Protein AF-A0A735MZU2-F1 (afdb_monomer_lite)

InterPro domains:
  IPR005661 Na+-transporting methylmalonyl-CoA/oxaloacetate decarboxylase, beta subunit [PF03977] (1-31)
  IPR005661 Na+-transporting methylmalonyl-CoA/oxaloacetate decarboxylase, beta subunit [PTHR35806] (1-33)

pLDDT: mean 95.46, std 5.7, range [68.19, 98.62]

Secondary structure (DSSP, 8-state):
-TT--HHHHHHHHHHHHHHHHHHHHHHHHHHHHH-

Foldseek 3Di:
DVPDPVVVVCVVVVVVVVVVVVVVVVVVCCVVPPD

Structure (mmCIF, N/CA/C/O backbone):
data_AF-A0A735MZU2-F1
#
_entry.id   AF-A0A735MZU2-F1
#
loop_
_atom_site.group_PDB
_atom_site.id
_atom_site.type_symbol
_atom_site.label_atom_id
_atom_site.label_alt_id
_atom_site.label_comp_id
_atom_site.label_asym_id
_atom_site.label_entity_id
_atom_site.label_seq_id
_atom_site.pdbx_PDB_ins_code
_atom_site.Cartn_x
_atom_site.Cartn_y
_atom_site.Cartn_z
_atom_site.occupancy
_atom_site.B_iso_or_equiv
_atom_site.auth_seq_id
_atom_site.auth_comp_id
_atom_site.auth_asym_id
_atom_site.auth_atom_id
_atom_site.pdbx_PDB_model_num
ATOM 1 N N . ASP A 1 1 ? -25.371 -2.282 15.417 1.00 89.38 1 ASP A N 1
ATOM 2 C CA . ASP A 1 1 ? -24.549 -3.213 16.202 1.00 89.38 1 ASP A CA 1
ATOM 3 C C . ASP A 1 1 ? -23.508 -2.401 16.969 1.00 89.38 1 ASP A C 1
ATOM 5 O O . ASP A 1 1 ? -22.584 -1.886 16.348 1.00 89.38 1 ASP A O 1
ATOM 9 N N . PRO A 1 2 ? -23.714 -2.176 18.275 1.00 88.75 2 PRO A N 1
ATOM 10 C CA . PRO A 1 2 ? -22.814 -1.373 19.101 1.00 88.75 2 PRO A CA 1
ATOM 11 C C . PRO A 1 2 ? -21.464 -2.053 19.395 1.00 88.75 2 PRO A C 1
ATOM 13 O O . PRO A 1 2 ? -20.570 -1.390 19.910 1.00 88.75 2 PRO A O 1
ATOM 16 N N . GLN A 1 3 ? -21.289 -3.336 19.058 1.00 93.31 3 GLN A N 1
ATOM 17 C CA . GLN A 1 3 ? -20.019 -4.063 19.178 1.00 93.31 3 GLN A CA 1
ATOM 18 C C . GLN A 1 3 ? -19.326 -4.246 17.817 1.00 93.31 3 GLN A C 1
ATOM 20 O O . GLN A 1 3 ? -18.405 -5.050 17.675 1.00 93.31 3 GLN A O 1
ATOM 25 N N . ASN A 1 4 ? -19.752 -3.500 16.796 1.00 92.31 4 ASN A N 1
ATOM 26 C CA . ASN A 1 4 ? -19.131 -3.541 15.484 1.00 92.31 4 ASN A CA 1
ATOM 27 C C . ASN A 1 4 ? -17.897 -2.628 15.432 1.00 92.31 4 ASN A C 1
ATOM 29 O O . ASN A 1 4 ? -18.002 -1.407 15.311 1.00 92.31 4 ASN A O 1
A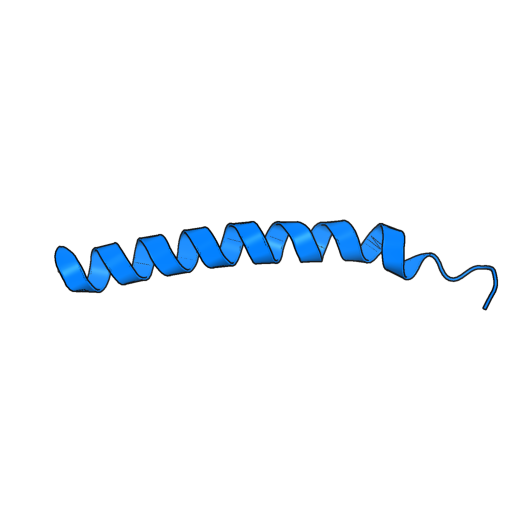TOM 33 N N . PHE A 1 5 ? -16.722 -3.252 15.454 1.00 94.38 5 PHE A N 1
ATOM 34 C CA . PHE A 1 5 ? -15.420 -2.585 15.367 1.00 94.38 5 PHE A CA 1
ATOM 35 C C . PHE A 1 5 ? -14.735 -2.791 14.004 1.00 94.38 5 PHE A C 1
ATOM 37 O O . PHE A 1 5 ? -13.514 -2.648 13.889 1.00 94.38 5 PHE A O 1
ATOM 44 N N . LEU A 1 6 ? -15.498 -3.118 12.952 1.00 95.31 6 LEU A N 1
ATOM 45 C CA . LEU A 1 6 ? -14.943 -3.446 11.634 1.00 95.31 6 LEU A CA 1
ATOM 46 C C . LEU A 1 6 ? -14.147 -2.292 11.026 1.00 95.31 6 LEU A C 1
ATOM 48 O O . LEU A 1 6 ? -13.141 -2.555 10.382 1.00 95.31 6 LEU A O 1
ATOM 52 N N . LEU A 1 7 ? -14.542 -1.032 11.246 1.00 93.62 7 LEU A N 1
ATOM 53 C CA . LEU A 1 7 ? -13.797 0.114 10.714 1.00 93.62 7 LEU A CA 1
ATOM 54 C C . LEU A 1 7 ? -12.356 0.132 11.239 1.00 93.62 7 LEU A C 1
ATOM 56 O O . LEU A 1 7 ? -11.426 0.290 10.457 1.00 93.62 7 LEU A O 1
ATOM 60 N N . MET A 1 8 ? -12.157 -0.095 12.540 1.00 93.62 8 MET A N 1
ATOM 61 C CA . MET A 1 8 ? -10.818 -0.117 13.139 1.00 93.62 8 MET A CA 1
ATOM 62 C C . MET A 1 8 ? -9.977 -1.290 12.616 1.00 93.62 8 MET A C 1
ATOM 64 O O . MET A 1 8 ? -8.785 -1.128 12.374 1.00 93.62 8 MET A O 1
ATOM 68 N N . HIS A 1 9 ? -10.595 -2.451 12.380 1.00 95.44 9 HIS A N 1
ATOM 69 C CA 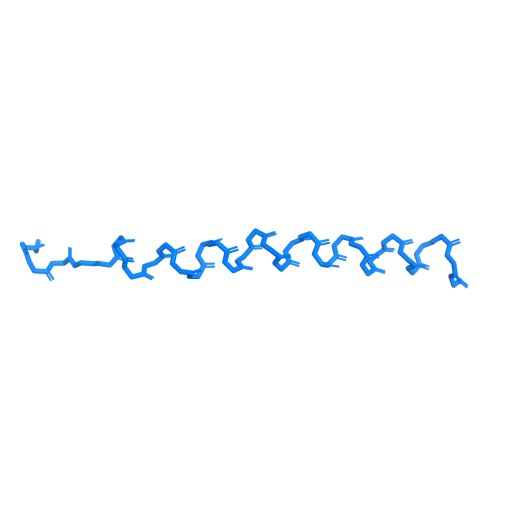. HIS A 1 9 ? -9.918 -3.616 11.805 1.00 95.44 9 HIS A CA 1
ATOM 70 C C . HIS A 1 9 ? -9.594 -3.438 10.309 1.00 95.44 9 HIS A C 1
ATOM 72 O O . HIS A 1 9 ? -8.507 -3.792 9.854 1.00 95.44 9 HIS A O 1
ATOM 78 N N . ALA A 1 10 ? -10.511 -2.844 9.544 1.00 96.81 10 ALA A N 1
ATOM 79 C CA . ALA A 1 10 ? -10.405 -2.676 8.096 1.00 96.81 10 ALA A CA 1
ATOM 80 C C . ALA A 1 10 ? -9.354 -1.635 7.675 1.00 96.81 10 ALA A C 1
ATOM 82 O O . ALA A 1 10 ? -8.894 -1.661 6.532 1.00 96.81 10 ALA A O 1
ATOM 83 N N . MET A 1 11 ? -8.925 -0.753 8.586 1.00 97.12 11 MET A N 1
ATOM 84 C CA . MET A 1 11 ? -7.874 0.227 8.293 1.00 97.12 11 MET A CA 1
ATOM 85 C C . MET A 1 11 ? -6.522 -0.431 7.970 1.00 97.12 11 MET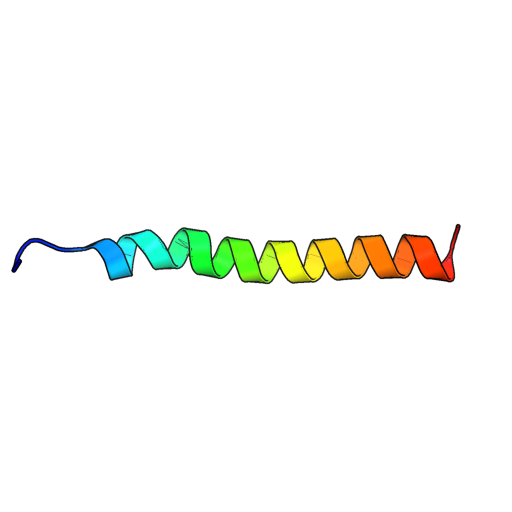 A C 1
ATOM 87 O O . MET A 1 11 ? -5.789 0.097 7.136 1.00 97.12 11 MET A O 1
ATOM 91 N N . GLY A 1 12 ? -6.205 -1.598 8.545 1.00 96.88 12 GLY A N 1
ATOM 92 C CA . GLY A 1 12 ? -4.994 -2.356 8.198 1.00 96.88 12 GLY A CA 1
ATOM 93 C C . GLY A 1 12 ? -4.973 -2.788 6.721 1.00 96.88 12 GLY A C 1
ATOM 94 O O . GLY A 1 12 ? -4.089 -2.358 5.977 1.00 96.88 12 GLY A O 1
ATOM 95 N N . PRO A 1 13 ? -5.968 -3.571 6.258 1.00 97.88 13 PRO A N 1
ATOM 96 C CA . PRO A 1 13 ? -6.139 -3.906 4.843 1.00 97.88 13 PRO A CA 1
ATOM 97 C C . PRO A 1 13 ? -6.227 -2.687 3.912 1.00 97.88 13 PRO A C 1
ATOM 99 O O . PRO A 1 13 ? -5.662 -2.722 2.821 1.00 97.88 13 PRO A O 1
ATOM 102 N N . ASN A 1 14 ? -6.877 -1.597 4.339 1.00 97.50 14 ASN A N 1
ATOM 103 C CA . ASN A 1 14 ? -6.953 -0.355 3.561 1.00 97.50 14 ASN A CA 1
ATOM 104 C C . ASN A 1 14 ? -5.554 0.215 3.256 1.00 97.50 14 ASN A C 1
ATOM 106 O O . ASN A 1 14 ? -5.224 0.475 2.099 1.00 97.50 14 ASN A O 1
ATOM 110 N N . VAL A 1 15 ? -4.694 0.343 4.274 1.00 97.94 15 VAL A N 1
ATOM 111 C CA . VAL A 1 15 ? -3.314 0.837 4.100 1.00 97.94 15 VAL A CA 1
ATOM 112 C C . VAL A 1 15 ? -2.459 -0.153 3.303 1.00 97.94 15 VAL A C 1
ATOM 114 O O . VAL A 1 15 ? -1.685 0.262 2.438 1.00 97.94 15 VAL A O 1
ATOM 117 N N . ALA A 1 16 ? -2.633 -1.460 3.522 1.00 98.44 16 ALA A N 1
ATOM 118 C CA . ALA A 1 16 ? -1.957 -2.486 2.728 1.00 98.44 16 ALA A CA 1
ATOM 119 C C . ALA A 1 16 ? -2.315 -2.390 1.232 1.00 98.44 16 ALA A C 1
ATOM 121 O O . ALA A 1 16 ? -1.436 -2.543 0.385 1.00 98.44 16 ALA A O 1
ATOM 122 N N . GLY A 1 17 ? -3.570 -2.068 0.901 1.00 98.31 17 GLY A N 1
ATOM 123 C CA . GLY A 1 17 ? -4.029 -1.835 -0.471 1.00 98.31 17 GLY A CA 1
ATOM 124 C C . GLY A 1 17 ? -3.364 -0.628 -1.141 1.00 98.31 17 GLY A C 1
ATOM 125 O O . GLY A 1 17 ? -2.959 -0.718 -2.302 1.00 98.31 17 GLY A O 1
ATOM 126 N N . VAL A 1 18 ? -3.174 0.477 -0.413 1.00 98.56 18 VAL A N 1
ATOM 127 C CA . VAL A 1 18 ? -2.446 1.659 -0.921 1.00 98.56 18 VAL A CA 1
ATOM 128 C C . VAL A 1 18 ? -0.987 1.310 -1.234 1.00 98.56 18 VAL A C 1
ATOM 130 O O . VAL A 1 18 ? -0.500 1.614 -2.325 1.00 98.56 18 VAL A O 1
ATOM 133 N N . ILE A 1 19 ? -0.304 0.614 -0.320 1.00 98.62 19 ILE A N 1
ATOM 134 C CA . ILE A 1 19 ? 1.088 0.175 -0.520 1.00 98.62 19 ILE A CA 1
ATOM 135 C C . ILE A 1 19 ? 1.176 -0.810 -1.692 1.00 98.62 19 ILE A C 1
ATOM 137 O O . ILE A 1 19 ? 2.018 -0.651 -2.576 1.00 98.62 19 ILE A O 1
ATOM 141 N N . GLY A 1 20 ? 0.280 -1.797 -1.741 1.00 98.62 20 GLY A N 1
ATOM 142 C CA . GLY A 1 20 ? 0.215 -2.778 -2.822 1.00 98.62 20 GLY A CA 1
ATOM 143 C C . GLY A 1 20 ? -0.012 -2.135 -4.190 1.00 98.62 20 GLY A C 1
ATOM 144 O O . GLY A 1 20 ? 0.617 -2.542 -5.163 1.00 98.62 20 GLY A O 1
ATOM 145 N N . SER A 1 21 ? -0.830 -1.081 -4.259 1.00 98.56 21 SER A N 1
ATOM 146 C CA . SER A 1 21 ? -1.078 -0.337 -5.501 1.00 98.56 21 SER A CA 1
ATOM 147 C C . SER A 1 21 ? 0.174 0.395 -5.989 1.00 98.56 21 SER A C 1
ATOM 149 O O . SER A 1 21 ? 0.485 0.353 -7.178 1.00 98.56 21 SER A O 1
ATOM 151 N N . ALA A 1 22 ? 0.938 1.008 -5.079 1.00 98.56 22 ALA A N 1
ATOM 152 C CA . ALA A 1 22 ? 2.214 1.639 -5.418 1.00 98.56 22 ALA A CA 1
ATOM 153 C C . ALA A 1 22 ? 3.254 0.611 -5.901 1.00 98.56 22 ALA A C 1
ATOM 155 O O . ALA A 1 22 ? 3.954 0.854 -6.886 1.00 98.56 22 ALA A O 1
ATOM 156 N N . ILE A 1 23 ? 3.319 -0.561 -5.257 1.00 98.62 23 ILE A N 1
ATOM 157 C CA . ILE A 1 23 ? 4.193 -1.665 -5.682 1.00 98.62 23 ILE A CA 1
ATOM 158 C C . ILE A 1 23 ? 3.790 -2.162 -7.075 1.00 98.62 23 ILE A C 1
ATOM 160 O O . ILE A 1 23 ? 4.647 -2.269 -7.952 1.00 98.62 23 ILE A O 1
ATOM 164 N N . ALA A 1 24 ? 2.503 -2.433 -7.304 1.00 98.56 24 ALA A N 1
ATOM 165 C CA . ALA A 1 24 ? 1.998 -2.902 -8.592 1.00 98.56 24 ALA A CA 1
ATOM 166 C C . ALA A 1 24 ? 2.290 -1.897 -9.716 1.00 98.56 24 ALA A C 1
ATOM 168 O O . ALA A 1 24 ? 2.763 -2.291 -10.783 1.00 98.56 24 ALA A O 1
ATOM 169 N N . ALA A 1 25 ? 2.094 -0.601 -9.457 1.00 98.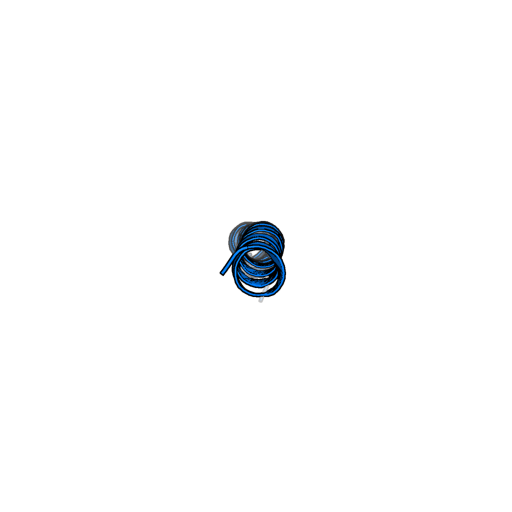56 25 ALA A N 1
ATOM 170 C CA . ALA A 1 25 ? 2.462 0.458 -10.389 1.00 98.56 25 ALA A CA 1
ATOM 171 C C . ALA A 1 25 ? 3.969 0.444 -10.699 1.00 98.56 25 ALA A C 1
ATOM 173 O O . ALA A 1 25 ? 4.352 0.501 -11.865 1.00 98.56 25 ALA A O 1
ATOM 174 N N . GLY A 1 26 ? 4.828 0.295 -9.685 1.00 98.19 26 GLY A N 1
ATOM 175 C CA . GLY A 1 26 ? 6.278 0.184 -9.872 1.00 98.19 26 GLY A CA 1
ATOM 176 C C . GLY A 1 26 ? 6.689 -1.025 -10.719 1.00 98.19 26 GLY A C 1
ATOM 177 O O . GLY A 1 26 ? 7.526 -0.901 -11.615 1.00 98.19 26 GLY A O 1
ATOM 178 N N . VAL A 1 27 ? 6.065 -2.185 -10.491 1.00 98.44 27 VAL A N 1
ATOM 179 C CA . VAL A 1 27 ? 6.288 -3.393 -11.303 1.00 98.44 27 VAL A CA 1
ATOM 180 C C . VAL A 1 27 ? 5.842 -3.174 -12.748 1.00 98.44 27 VAL A C 1
ATOM 182 O O . VAL A 1 27 ? 6.583 -3.522 -13.667 1.00 98.44 27 VAL A O 1
ATOM 185 N N . MET A 1 28 ? 4.672 -2.568 -12.960 1.00 98.44 28 MET A N 1
ATOM 186 C CA . MET A 1 28 ? 4.149 -2.289 -14.298 1.00 98.44 28 MET A CA 1
ATOM 187 C C . MET A 1 28 ? 5.037 -1.301 -15.059 1.00 98.44 28 MET A C 1
ATOM 189 O O . MET A 1 28 ? 5.362 -1.544 -16.217 1.00 98.44 28 MET A O 1
ATOM 193 N N . LEU A 1 29 ? 5.487 -0.228 -14.404 1.00 98.25 29 LEU A N 1
ATOM 194 C CA . LEU A 1 29 ? 6.423 0.729 -14.997 1.00 98.25 29 LEU A CA 1
ATOM 195 C C . LEU A 1 29 ? 7.739 0.057 -15.383 1.00 98.25 29 LEU A C 1
ATOM 197 O O . LEU A 1 29 ? 8.210 0.250 -16.499 1.00 98.25 29 LEU A O 1
ATOM 201 N N . LYS A 1 30 ? 8.310 -0.773 -14.501 1.00 97.94 30 LYS A N 1
ATOM 202 C CA . LYS A 1 30 ? 9.513 -1.555 -14.821 1.00 97.94 30 LYS A CA 1
ATOM 203 C C . LYS A 1 30 ? 9.284 -2.434 -16.054 1.00 97.94 30 LYS A C 1
ATOM 205 O O . LYS A 1 30 ? 10.145 -2.482 -16.923 1.00 97.94 30 LYS A O 1
ATOM 210 N N . TYR A 1 31 ? 8.147 -3.123 -16.119 1.00 97.38 31 TYR A N 1
ATOM 211 C CA . TYR A 1 31 ? 7.821 -4.005 -17.238 1.00 97.38 31 TYR A CA 1
ATOM 212 C C . TYR A 1 31 ? 7.679 -3.238 -18.558 1.00 97.38 31 TYR A C 1
ATOM 214 O O . TYR A 1 31 ? 8.171 -3.691 -19.576 1.00 97.38 31 TYR A O 1
ATOM 222 N N . VAL A 1 32 ? 7.041 -2.067 -18.543 1.00 97.25 32 VAL A N 1
ATOM 223 C CA . VAL A 1 32 ? 6.828 -1.259 -19.755 1.00 97.25 32 VAL A CA 1
ATOM 224 C C . VAL A 1 32 ? 8.101 -0.541 -20.215 1.00 97.25 32 VAL A C 1
ATOM 226 O O . VAL A 1 32 ? 8.276 -0.322 -21.409 1.00 97.25 32 VAL A O 1
ATOM 229 N N . LEU A 1 33 ? 8.959 -0.115 -19.284 1.00 97.00 33 LEU A N 1
ATOM 230 C CA . LEU A 1 33 ? 10.094 0.764 -19.589 1.00 97.00 33 LEU A CA 1
ATOM 231 C C . LEU A 1 33 ? 11.445 0.042 -19.697 1.00 97.00 33 LEU A C 1
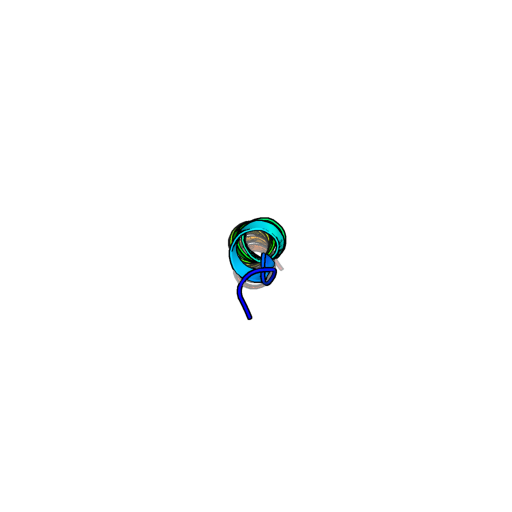ATOM 233 O O . LEU A 1 33 ? 12.385 0.631 -20.225 1.00 97.00 33 LEU A O 1
ATOM 237 N N . ALA A 1 34 ? 11.583 -1.170 -19.150 1.00 84.44 34 ALA A N 1
ATOM 238 C CA . ALA A 1 34 ? 12.882 -1.839 -18.993 1.00 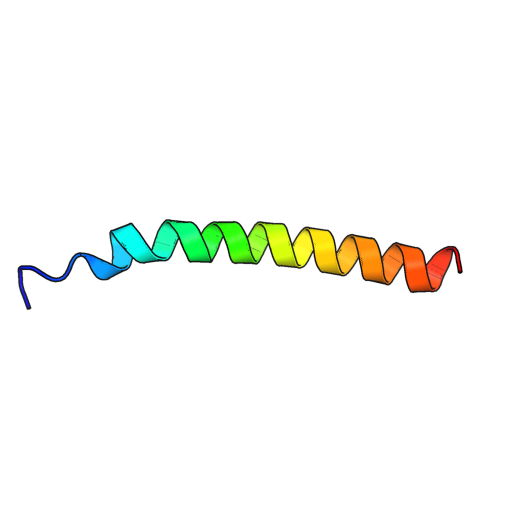84.44 34 ALA A CA 1
ATOM 239 C C . ALA A 1 34 ? 12.901 -3.334 -19.365 1.00 84.44 34 ALA A C 1
ATOM 241 O O . ALA A 1 34 ? 13.949 -3.971 -19.232 1.00 84.44 34 ALA A O 1
ATOM 242 N N . MET A 1 35 ? 11.772 -3.898 -19.795 1.00 68.19 35 MET A N 1
ATOM 243 C CA . MET A 1 35 ? 11.696 -5.193 -20.483 1.00 68.19 35 MET A CA 1
ATOM 244 C C . MET A 1 35 ? 11.284 -4.952 -21.931 1.00 68.19 35 MET A C 1
ATOM 246 O O . MET A 1 35 ? 11.741 -5.745 -22.780 1.00 68.19 35 MET A O 1
#

Radius of gyration: 15.96 Å; chains: 1; bounding box: 37×7×40 Å

Organism: NCBI:txid29472

Sequence (35 aa):
DPQNFLLMHAMGPNVAGVIGSAIAAGVMLKYVLAM